Protein AF-A0AA86ME71-F1 (afdb_monomer_lite)

Radius of gyration: 14.17 Å; chains: 1; bounding box: 30×25×43 Å

Structure (mmCIF, N/CA/C/O backbone):
data_AF-A0AA86ME71-F1
#
_entry.id   AF-A0AA86ME71-F1
#
loop_
_ato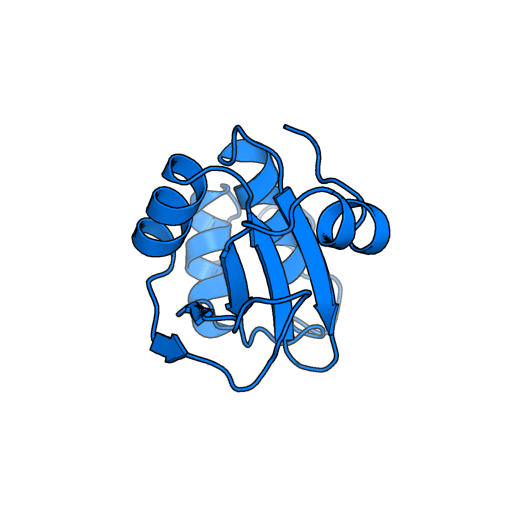m_site.group_PDB
_atom_site.id
_atom_site.type_symbol
_atom_site.label_atom_id
_atom_site.label_alt_id
_atom_site.label_comp_id
_atom_site.label_asym_id
_atom_site.label_entity_id
_atom_site.label_seq_id
_atom_site.pdbx_PDB_ins_code
_atom_site.Cartn_x
_atom_site.Cartn_y
_atom_site.Cartn_z
_atom_site.occupancy
_atom_site.B_iso_or_equiv
_atom_site.auth_seq_id
_atom_site.auth_comp_id
_atom_site.auth_asym_id
_atom_site.auth_atom_id
_atom_site.pdbx_PDB_model_num
ATOM 1 N N . MET A 1 1 ? 11.165 3.739 3.400 1.00 70.56 1 MET A N 1
ATOM 2 C CA . MET A 1 1 ? 11.417 5.113 2.884 1.00 70.56 1 MET A CA 1
ATOM 3 C C . MET A 1 1 ? 10.170 5.978 3.050 1.00 70.56 1 MET A C 1
ATOM 5 O O . MET A 1 1 ? 9.077 5.414 3.073 1.00 70.56 1 MET A O 1
ATOM 9 N N . PRO A 1 2 ? 10.291 7.315 3.184 1.00 77.12 2 PRO A N 1
ATOM 10 C CA . PRO A 1 2 ? 9.126 8.194 3.240 1.00 77.12 2 PRO A CA 1
ATOM 11 C C . PRO A 1 2 ? 8.392 8.235 1.893 1.00 77.12 2 PRO A C 1
ATOM 13 O O . PRO A 1 2 ? 9.012 8.189 0.833 1.00 77.12 2 PRO A O 1
ATOM 16 N N . GLN A 1 3 ? 7.067 8.365 1.942 1.00 87.19 3 GLN A N 1
ATOM 17 C CA . GLN A 1 3 ? 6.222 8.464 0.753 1.00 87.19 3 GLN A CA 1
ATOM 18 C C . GLN A 1 3 ? 6.623 9.638 -0.162 1.00 87.19 3 GLN A C 1
ATOM 20 O O . GLN A 1 3 ? 6.642 10.797 0.266 1.00 87.19 3 GLN A O 1
ATOM 25 N N . ILE A 1 4 ? 6.818 9.364 -1.455 1.00 91.12 4 ILE A N 1
ATOM 26 C CA . ILE A 1 4 ? 7.037 10.386 -2.488 1.00 91.12 4 ILE A CA 1
ATOM 27 C C . ILE A 1 4 ? 5.694 10.983 -2.935 1.00 91.12 4 ILE A C 1
ATOM 29 O O . ILE A 1 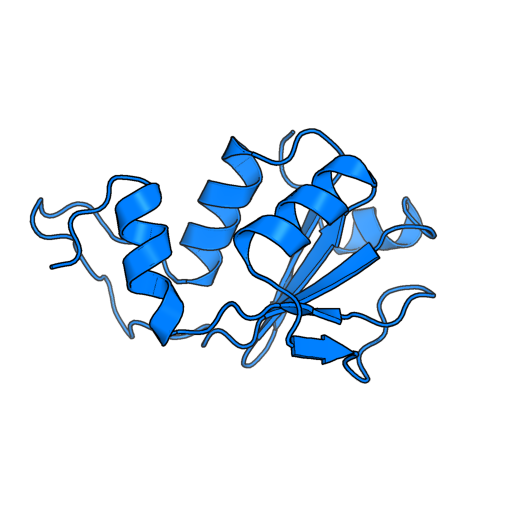4 ? 4.652 10.321 -2.971 1.00 91.12 4 ILE A O 1
ATOM 33 N N . LYS A 1 5 ? 5.699 12.267 -3.311 1.00 91.94 5 LYS A N 1
ATOM 34 C CA . LYS A 1 5 ? 4.523 12.925 -3.900 1.00 91.94 5 LYS A CA 1
ATOM 35 C C . LYS A 1 5 ? 4.135 12.250 -5.217 1.00 91.94 5 LYS A C 1
ATOM 37 O O . LYS A 1 5 ? 4.945 12.171 -6.134 1.00 91.94 5 LYS A O 1
ATOM 42 N N . TRP A 1 6 ? 2.865 11.867 -5.345 1.00 90.44 6 TRP A N 1
ATOM 43 C CA . TRP A 1 6 ? 2.318 11.156 -6.509 1.00 90.44 6 TRP A CA 1
ATOM 44 C C . TRP A 1 6 ? 2.700 11.770 -7.867 1.00 90.44 6 TRP A C 1
ATOM 46 O O . TRP A 1 6 ? 3.227 11.082 -8.737 1.00 90.44 6 TRP A O 1
ATOM 56 N N . ASN A 1 7 ? 2.510 13.085 -8.022 1.00 88.69 7 ASN A N 1
ATOM 57 C CA . ASN A 1 7 ? 2.793 13.788 -9.279 1.00 88.69 7 ASN A CA 1
ATOM 58 C C . ASN A 1 7 ? 4.291 13.864 -9.613 1.00 88.69 7 ASN A C 1
ATOM 60 O O . ASN A 1 7 ? 4.641 14.028 -10.776 1.00 88.69 7 ASN A O 1
ATOM 64 N N . SER A 1 8 ? 5.167 13.751 -8.613 1.00 89.06 8 SER A N 1
ATOM 65 C CA . SER A 1 8 ? 6.617 13.672 -8.817 1.00 89.06 8 SER A CA 1
ATOM 66 C C . SER A 1 8 ? 7.069 12.234 -9.073 1.00 89.06 8 SER A C 1
ATOM 68 O O . SER A 1 8 ? 8.016 12.012 -9.817 1.00 89.06 8 SER A O 1
ATOM 70 N N . PHE A 1 9 ? 6.373 11.257 -8.490 1.00 91.12 9 PHE A N 1
ATOM 71 C CA . PHE A 1 9 ? 6.704 9.841 -8.598 1.00 91.12 9 PHE A CA 1
ATOM 72 C C . PHE A 1 9 ? 6.464 9.282 -10.003 1.00 91.12 9 PHE A C 1
ATOM 74 O O . PHE A 1 9 ? 7.353 8.630 -10.542 1.00 91.12 9 PHE A O 1
ATOM 81 N N . ILE A 1 10 ? 5.295 9.549 -10.601 1.00 88.38 10 ILE A N 1
ATOM 82 C CA . ILE A 1 10 ? 4.918 8.998 -11.916 1.00 88.38 10 ILE A CA 1
ATOM 83 C C . ILE A 1 10 ? 5.959 9.293 -13.010 1.00 88.38 10 ILE A C 1
ATOM 85 O O . ILE A 1 10 ? 6.397 8.342 -13.654 1.00 88.38 10 ILE A O 1
ATOM 89 N N . PRO A 1 11 ? 6.374 10.554 -13.254 1.00 87.12 11 PRO A N 1
ATOM 90 C CA . PRO A 1 11 ? 7.346 10.833 -14.310 1.00 87.12 11 PRO A CA 1
ATOM 91 C C . PRO A 1 11 ? 8.752 10.317 -13.976 1.00 87.12 11 PRO A C 1
ATOM 93 O O . PRO A 1 11 ? 9.497 9.980 -14.890 1.00 87.12 11 PRO A O 1
ATOM 96 N N . ALA A 1 12 ? 9.117 10.2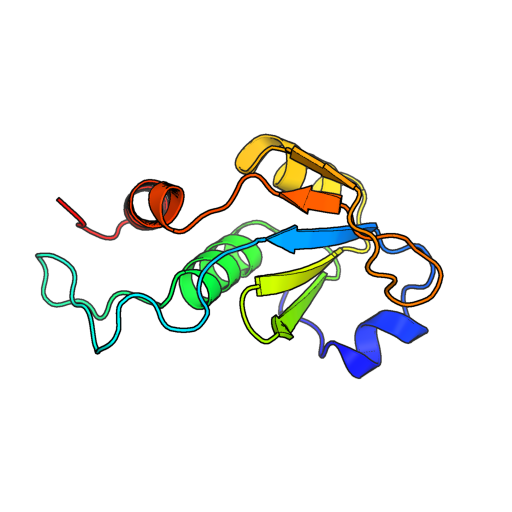34 -12.691 1.00 87.81 12 ALA A N 1
ATOM 97 C CA . ALA A 1 12 ? 10.425 9.738 -12.263 1.00 87.81 12 ALA A CA 1
ATOM 98 C C . ALA A 1 12 ? 10.546 8.206 -12.342 1.00 87.81 12 ALA A C 1
ATOM 100 O O . ALA A 1 12 ? 11.644 7.687 -12.513 1.00 87.81 12 ALA A O 1
ATOM 101 N N . ASN A 1 13 ? 9.426 7.482 -12.247 1.00 86.62 13 ASN A N 1
ATOM 102 C CA . ASN A 1 13 ? 9.399 6.024 -12.154 1.00 86.62 13 ASN A CA 1
ATOM 103 C C . ASN A 1 13 ? 8.507 5.414 -13.242 1.00 86.62 13 ASN A C 1
ATOM 105 O O . ASN A 1 13 ? 7.476 4.804 -12.963 1.00 86.62 13 ASN A O 1
ATOM 109 N N . ALA A 1 14 ? 8.922 5.554 -14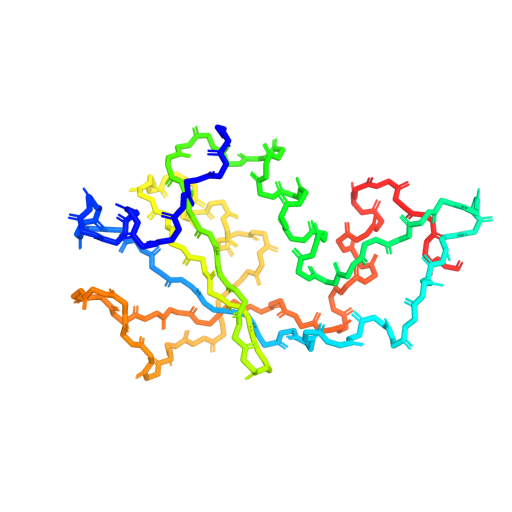.504 1.00 80.81 14 ALA A N 1
ATOM 110 C CA . ALA A 1 14 ? 8.164 5.055 -15.656 1.00 80.81 14 ALA A CA 1
ATOM 111 C C . ALA A 1 14 ? 7.937 3.527 -15.642 1.00 80.81 14 ALA A C 1
ATOM 113 O O . ALA A 1 14 ? 6.966 3.052 -16.226 1.00 80.81 14 ALA A O 1
ATOM 114 N N . ALA A 1 15 ? 8.812 2.773 -14.968 1.00 84.94 15 ALA A N 1
ATOM 115 C CA . ALA A 1 15 ? 8.719 1.321 -14.808 1.00 84.94 15 ALA A CA 1
ATOM 116 C C . ALA A 1 15 ? 8.018 0.881 -13.507 1.00 84.94 15 ALA A C 1
ATOM 118 O O . ALA A 1 15 ? 7.981 -0.312 -13.210 1.00 84.94 15 ALA A O 1
ATOM 119 N N . ALA A 1 16 ? 7.476 1.817 -12.717 1.00 90.06 16 ALA A N 1
ATOM 120 C CA . ALA A 1 16 ? 6.783 1.472 -11.482 1.00 90.06 16 ALA A CA 1
ATOM 121 C C . ALA A 1 16 ? 5.584 0.554 -11.745 1.00 90.06 16 ALA A C 1
ATOM 123 O O . ALA A 1 16 ? 4.861 0.677 -12.741 1.00 90.06 16 ALA A O 1
ATOM 124 N N . THR A 1 17 ? 5.343 -0.341 -10.792 1.00 92.44 17 THR A N 1
ATOM 125 C CA . THR A 1 17 ? 4.120 -1.135 -10.761 1.00 92.44 17 THR A CA 1
ATOM 126 C C . THR A 1 17 ? 3.068 -0.377 -9.976 1.00 92.44 17 THR A C 1
ATOM 128 O O . THR A 1 17 ? 3.318 0.095 -8.865 1.00 92.44 17 THR A O 1
ATOM 131 N N . PHE A 1 18 ? 1.872 -0.281 -10.548 1.00 93.38 18 PHE A N 1
ATOM 132 C CA . PHE A 1 18 ? 0.762 0.408 -9.916 1.00 93.38 18 PHE A CA 1
ATOM 133 C C . PHE A 1 18 ? -0.294 -0.569 -9.434 1.00 93.38 18 PHE A C 1
ATOM 135 O O . PHE A 1 18 ? -0.636 -1.547 -10.104 1.00 93.38 18 PHE A O 1
ATOM 142 N N . PHE A 1 19 ? -0.860 -0.242 -8.283 1.00 93.00 19 PHE A N 1
ATOM 143 C CA . PHE A 1 19 ? -1.971 -0.949 -7.697 1.00 93.00 19 PHE A CA 1
ATOM 144 C C . PHE A 1 19 ? -3.089 0.004 -7.301 1.00 93.00 19 PHE A C 1
ATOM 146 O O . PHE A 1 19 ? -2.859 1.186 -7.046 1.00 93.00 19 PHE A O 1
ATOM 153 N N . THR A 1 20 ? -4.299 -0.524 -7.199 1.00 92.12 20 THR A N 1
ATOM 154 C CA . THR A 1 20 ? -5.439 0.155 -6.593 1.00 92.12 20 THR A CA 1
ATOM 155 C C . THR A 1 20 ? -6.094 -0.730 -5.550 1.00 92.12 20 THR A C 1
ATOM 157 O O . THR A 1 20 ? -6.006 -1.953 -5.610 1.00 92.12 20 THR A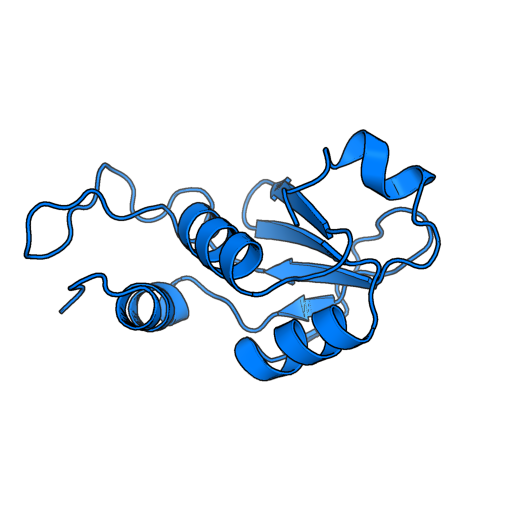 O 1
ATOM 160 N N . ALA A 1 21 ? -6.776 -0.119 -4.593 1.00 88.56 21 ALA A N 1
ATOM 161 C CA . ALA A 1 21 ? -7.599 -0.836 -3.632 1.00 88.56 21 ALA A CA 1
ATOM 162 C C . ALA A 1 21 ? -8.933 -0.116 -3.471 1.00 88.56 21 ALA A C 1
ATOM 164 O O . ALA A 1 21 ? -8.974 1.098 -3.247 1.00 88.56 21 ALA A O 1
ATOM 165 N N . ALA A 1 22 ? -10.019 -0.878 -3.577 1.00 82.19 22 ALA A N 1
ATOM 166 C CA . ALA A 1 22 ? -11.384 -0.391 -3.437 1.00 82.19 22 ALA A CA 1
ATOM 167 C C . ALA A 1 22 ? -11.771 -0.307 -1.954 1.00 82.19 22 ALA A C 1
ATOM 169 O O . ALA A 1 22 ? -12.679 -0.994 -1.489 1.00 82.19 22 ALA A O 1
ATOM 170 N N . VAL A 1 23 ? -11.043 0.514 -1.201 1.00 76.62 23 VAL A N 1
ATOM 171 C CA . VAL A 1 23 ? -11.459 0.914 0.143 1.00 76.62 23 VAL A CA 1
ATOM 172 C C . VAL A 1 23 ? -12.229 2.213 0.059 1.00 76.62 23 VAL A C 1
ATOM 174 O O . VAL A 1 23 ? -11.859 3.140 -0.678 1.00 76.62 23 VAL A O 1
ATOM 177 N N . SER A 1 24 ? -13.304 2.308 0.827 1.00 64.31 24 SER A N 1
ATOM 178 C CA . SER A 1 24 ? -14.029 3.556 0.896 1.00 64.31 24 SER A CA 1
ATOM 179 C C . SER A 1 24 ? -13.158 4.590 1.606 1.00 64.31 24 SER A C 1
ATOM 181 O O . SER A 1 24 ? -12.786 4.511 2.774 1.00 64.31 24 SER A O 1
ATOM 183 N N . ALA A 1 25 ? -12.855 5.635 0.848 1.00 54.09 25 ALA A N 1
ATOM 184 C CA . ALA A 1 25 ? -12.254 6.880 1.297 1.00 54.09 25 ALA A CA 1
ATOM 185 C C . ALA A 1 25 ? -12.906 7.493 2.555 1.00 54.09 25 ALA A C 1
ATOM 187 O O . ALA A 1 25 ? -12.319 8.391 3.165 1.00 54.09 25 ALA A O 1
ATOM 188 N N . THR A 1 26 ? -14.139 7.091 2.848 1.00 51.88 26 THR A N 1
ATOM 189 C CA . THR A 1 26 ? -15.053 7.678 3.824 1.00 51.88 26 THR A CA 1
ATOM 190 C C . THR A 1 26 ? -15.366 6.752 4.982 1.00 51.88 26 THR A C 1
ATOM 192 O O . THR A 1 26 ? -16.044 7.212 5.897 1.00 51.88 26 THR A O 1
ATOM 195 N N . LEU A 1 27 ? -14.920 5.488 4.964 1.00 56.00 27 LEU A N 1
ATOM 196 C CA . LEU A 1 27 ? -15.074 4.661 6.145 1.00 56.00 27 LEU A CA 1
ATOM 197 C C . LEU A 1 27 ? -13.873 4.784 7.087 1.00 56.00 27 LEU A C 1
ATOM 199 O O . LEU A 1 27 ? -12.749 5.020 6.653 1.00 56.00 27 LEU A O 1
ATOM 203 N N . PRO A 1 28 ? -14.127 4.644 8.387 1.00 51.22 28 PRO A N 1
ATOM 204 C CA . PRO A 1 28 ? -15.453 4.729 8.975 1.00 51.22 28 PRO A CA 1
ATOM 205 C C . PRO A 1 28 ? -15.810 6.234 9.148 1.00 51.22 28 PRO A C 1
ATOM 207 O O . PRO A 1 28 ? -14.922 7.078 9.263 1.00 51.22 28 PRO A O 1
ATOM 210 N N . GLY A 1 29 ? -17.091 6.595 8.975 1.00 48.44 29 GLY A N 1
ATOM 211 C CA . GLY A 1 29 ? -17.593 7.963 8.709 1.00 48.44 29 GLY A CA 1
ATOM 212 C C . GLY A 1 29 ? -17.519 8.954 9.879 1.00 48.44 29 GLY A C 1
ATOM 213 O O . GLY A 1 29 ? -18.472 9.690 10.124 1.00 48.44 29 GLY A O 1
ATOM 214 N N . GLY A 1 30 ? -16.408 8.964 10.613 1.00 53.56 30 GLY A N 1
ATOM 215 C CA . GLY A 1 30 ? -16.158 9.783 11.793 1.00 53.56 30 GLY A CA 1
ATOM 216 C C . GLY A 1 30 ? -14.798 9.464 12.432 1.00 53.56 30 GLY A C 1
ATOM 217 O O . GLY A 1 30 ? -14.040 8.640 11.923 1.00 53.56 30 GLY A O 1
ATOM 218 N N . PRO A 1 31 ? -14.429 10.120 13.543 1.00 52.66 31 PRO A N 1
ATOM 219 C CA . PRO A 1 31 ? -13.289 9.698 14.345 1.00 52.66 31 PRO A CA 1
ATOM 220 C C . PRO A 1 31 ? -13.622 8.366 15.023 1.00 52.66 31 PRO A C 1
ATOM 222 O O . PRO A 1 31 ? -14.359 8.321 16.004 1.00 52.66 31 PRO A O 1
ATOM 225 N N . HIS A 1 32 ? -13.076 7.276 14.492 1.00 66.62 32 HIS A N 1
ATOM 226 C CA . HIS A 1 32 ? -13.122 5.991 15.172 1.00 66.62 32 HIS A CA 1
ATOM 227 C C . HIS A 1 32 ? -11.968 5.924 16.145 1.00 66.62 32 HIS A C 1
ATOM 229 O O . HIS A 1 32 ? -10.849 6.325 15.836 1.00 66.62 32 HIS A O 1
ATOM 235 N N . PHE A 1 33 ? -12.267 5.450 17.339 1.00 67.12 33 PHE A N 1
ATOM 236 C CA . PHE A 1 33 ? -11.263 5.143 18.326 1.00 67.12 33 PHE A CA 1
ATOM 237 C C . PHE A 1 33 ? -11.226 3.631 18.479 1.00 67.12 33 PHE A C 1
ATOM 239 O O . PHE A 1 33 ? -12.263 2.970 18.403 1.00 67.12 33 PHE A O 1
ATOM 246 N N . ASP A 1 34 ? -10.034 3.085 18.657 1.00 69.75 34 ASP A N 1
ATOM 247 C CA . ASP A 1 34 ? -9.899 1.711 19.106 1.00 69.75 34 ASP A CA 1
ATOM 248 C C . ASP A 1 34 ? -10.393 1.582 20.565 1.00 69.75 34 ASP A C 1
ATOM 250 O O . ASP A 1 34 ? -10.698 2.579 21.235 1.00 69.75 34 ASP A O 1
ATOM 254 N N . LYS A 1 35 ? -10.468 0.359 21.099 1.00 69.50 35 LYS A N 1
ATOM 255 C CA . LYS A 1 35 ? -10.883 0.132 22.499 1.00 69.50 35 LYS A CA 1
ATOM 256 C C . LYS A 1 35 ? -10.026 0.858 23.541 1.00 69.50 35 LYS A C 1
ATOM 258 O O . LYS A 1 35 ? -10.470 1.039 24.673 1.00 69.50 35 LYS A O 1
ATOM 263 N N . MET A 1 36 ? -8.821 1.287 23.176 1.00 73.19 36 MET A N 1
ATOM 264 C CA . MET A 1 36 ? -7.896 2.024 24.035 1.00 73.19 36 MET A CA 1
ATOM 265 C C . MET A 1 36 ? -8.043 3.544 23.892 1.00 73.19 36 MET A C 1
ATOM 267 O O . MET A 1 36 ? -7.223 4.294 24.420 1.00 73.19 36 MET A O 1
ATOM 271 N N . LYS A 1 37 ? -9.093 4.016 23.206 1.00 74.88 37 LYS A N 1
ATOM 272 C CA . LYS A 1 37 ? -9.321 5.430 22.877 1.00 74.88 37 LYS A CA 1
ATOM 273 C C . LYS A 1 37 ? -8.216 6.032 21.999 1.00 74.88 37 LYS A C 1
ATOM 275 O O . LYS A 1 37 ? -8.092 7.255 21.919 1.00 74.88 37 LYS A O 1
ATOM 280 N N . LYS A 1 38 ? -7.424 5.208 21.308 1.00 78.25 38 LYS A N 1
ATOM 281 C CA . LYS A 1 38 ? -6.475 5.668 20.291 1.00 78.25 38 LYS A CA 1
ATOM 282 C C . LYS A 1 38 ? -7.248 5.936 19.010 1.00 78.25 38 LYS A C 1
ATOM 284 O O . LYS A 1 38 ? -8.061 5.121 18.585 1.00 78.25 38 LYS A O 1
ATOM 289 N N . LYS A 1 39 ? -7.001 7.085 18.381 1.00 78.12 39 LYS A N 1
ATOM 290 C CA . LYS A 1 39 ? -7.629 7.430 17.102 1.00 78.12 39 LYS A CA 1
ATOM 291 C C . LYS A 1 39 ? -7.223 6.399 16.047 1.00 78.12 39 LYS A C 1
ATOM 293 O O . LYS A 1 39 ? -6.046 6.277 15.720 1.00 78.12 39 LYS A O 1
ATOM 298 N N . LEU A 1 40 ? -8.205 5.674 15.533 1.00 76.69 40 LEU A N 1
ATOM 299 C CA . LEU A 1 40 ? -8.057 4.692 14.477 1.00 76.69 40 LEU A CA 1
ATOM 300 C C . LEU A 1 40 ? -7.986 5.428 13.128 1.00 76.69 40 LEU A C 1
ATOM 302 O O . LEU A 1 40 ? -8.870 6.241 12.828 1.00 76.69 40 LEU A O 1
ATOM 306 N N . PRO A 1 41 ? -6.944 5.199 12.313 1.00 80.62 41 PRO A N 1
ATOM 307 C CA . PRO A 1 41 ? -6.857 5.801 10.993 1.00 80.62 41 PRO A CA 1
ATOM 308 C C . PRO A 1 41 ? -7.971 5.301 10.062 1.00 80.62 41 PRO A C 1
ATOM 310 O O . PRO A 1 41 ? -8.585 4.260 10.281 1.00 80.62 41 PRO A O 1
ATOM 313 N N . THR A 1 42 ? -8.204 6.038 8.975 1.00 80.94 42 THR A N 1
ATOM 314 C CA . THR A 1 42 ? -9.021 5.540 7.850 1.00 80.94 42 THR A CA 1
ATOM 315 C C . THR A 1 42 ? -8.344 4.318 7.201 1.00 80.94 42 THR A C 1
ATOM 317 O O . THR A 1 42 ? -7.131 4.175 7.357 1.00 80.94 42 THR A O 1
ATOM 320 N N . PRO A 1 43 ? -9.041 3.466 6.423 1.00 82.50 43 PRO A N 1
ATOM 321 C CA . PRO A 1 43 ? -8.425 2.360 5.688 1.00 82.50 43 PRO A CA 1
ATOM 322 C C . PRO A 1 43 ? -7.225 2.795 4.845 1.00 82.50 43 PRO A C 1
ATOM 324 O O . PRO A 1 43 ? -6.185 2.147 4.852 1.00 82.50 43 PRO A O 1
ATOM 327 N N . TYR A 1 44 ? -7.325 3.953 4.184 1.00 85.56 44 TYR A N 1
ATOM 328 C CA . TYR A 1 44 ? -6.192 4.541 3.473 1.00 85.56 44 TYR A CA 1
ATOM 329 C C . TYR A 1 44 ? -5.051 4.940 4.422 1.00 85.56 44 TYR A C 1
ATOM 331 O O . TYR A 1 44 ? -3.894 4.660 4.136 1.00 85.56 44 TYR A O 1
ATOM 339 N N . GLY A 1 45 ? -5.365 5.545 5.570 1.00 86.19 45 GLY A N 1
ATOM 340 C CA . GLY A 1 45 ? -4.367 5.909 6.579 1.00 86.19 45 GLY A CA 1
ATOM 341 C C . GLY A 1 45 ? -3.644 4.701 7.185 1.00 86.19 45 GLY A C 1
ATOM 342 O O . GLY A 1 45 ? -2.430 4.747 7.338 1.00 86.19 45 GLY A O 1
ATOM 343 N N . LEU A 1 46 ? -4.355 3.605 7.468 1.00 87.38 46 LEU A N 1
ATOM 344 C CA . LEU A 1 46 ? -3.743 2.351 7.925 1.00 87.38 46 LEU A CA 1
ATOM 345 C C . LEU A 1 46 ? -2.856 1.740 6.850 1.00 87.38 46 LEU A C 1
ATOM 347 O O . LEU A 1 46 ? -1.763 1.270 7.147 1.00 87.38 46 LEU A O 1
ATOM 351 N N . PHE A 1 47 ? -3.309 1.763 5.597 1.00 89.50 47 PHE A N 1
ATOM 352 C CA . PHE A 1 47 ? -2.484 1.319 4.487 1.00 89.50 47 PHE A CA 1
ATOM 353 C C . PHE A 1 47 ? -1.204 2.157 4.373 1.00 89.50 47 PHE A C 1
ATOM 355 O O . PHE A 1 47 ? -0.128 1.592 4.218 1.00 89.50 47 PHE A O 1
ATOM 362 N N . GLN A 1 48 ? -1.292 3.484 4.505 1.00 89.56 48 GLN A N 1
ATOM 363 C CA . GLN A 1 48 ? -0.112 4.351 4.520 1.00 89.56 48 GLN A CA 1
ATOM 364 C C . GLN A 1 48 ? 0.809 4.046 5.707 1.00 89.56 48 GLN A C 1
ATOM 366 O O . GLN A 1 48 ? 2.024 4.040 5.536 1.00 89.56 48 GLN A O 1
ATOM 371 N N . GLU A 1 49 ? 0.268 3.791 6.898 1.00 91.00 49 GLU A N 1
ATOM 372 C CA . GLU A 1 49 ? 1.057 3.396 8.072 1.00 91.00 49 GLU A CA 1
ATOM 373 C C . GLU A 1 49 ? 1.787 2.069 7.822 1.00 91.00 49 GLU A C 1
ATOM 375 O O . GLU A 1 49 ? 3.002 1.987 7.996 1.00 91.00 49 GLU A O 1
ATOM 380 N N . TRP A 1 50 ? 1.080 1.060 7.307 1.00 92.69 50 TRP A N 1
ATOM 381 C CA . TRP A 1 50 ? 1.683 -0.207 6.901 1.00 92.69 50 TRP A CA 1
ATOM 382 C C . TRP A 1 50 ? 2.769 -0.006 5.839 1.00 92.69 50 TRP A C 1
ATOM 384 O O . TRP A 1 50 ? 3.870 -0.531 5.987 1.00 92.69 50 TRP A O 1
ATOM 394 N N . ALA A 1 51 ? 2.500 0.786 4.801 1.00 92.56 51 ALA A N 1
ATOM 395 C CA . ALA A 1 51 ? 3.439 1.032 3.713 1.00 92.56 51 ALA A CA 1
ATOM 396 C C . ALA A 1 51 ? 4.710 1.740 4.205 1.00 92.56 51 ALA A C 1
ATOM 398 O O . ALA A 1 51 ? 5.810 1.327 3.854 1.00 92.56 51 ALA A O 1
ATOM 399 N N . ASN A 1 52 ? 4.583 2.741 5.081 1.00 92.38 52 ASN A N 1
ATOM 400 C CA . ASN A 1 52 ? 5.736 3.410 5.693 1.00 92.38 52 ASN A CA 1
ATOM 401 C C . ASN A 1 52 ? 6.594 2.453 6.536 1.00 92.38 52 ASN A C 1
ATOM 403 O O . ASN A 1 52 ? 7.816 2.590 6.551 1.00 92.38 52 ASN A O 1
ATOM 407 N N . ASN A 1 53 ? 5.963 1.501 7.226 1.00 92.00 53 ASN A N 1
ATOM 408 C CA . ASN A 1 53 ? 6.659 0.558 8.100 1.00 92.00 53 ASN A CA 1
ATOM 409 C C . ASN A 1 53 ? 7.340 -0.587 7.339 1.00 92.00 53 ASN A C 1
ATOM 411 O O . ASN A 1 53 ? 8.265 -1.191 7.875 1.00 92.00 53 ASN A O 1
ATOM 415 N N . ASN A 1 54 ? 6.876 -0.909 6.127 1.00 93.19 54 ASN A N 1
ATOM 416 C CA . ASN A 1 54 ? 7.288 -2.128 5.430 1.00 93.19 54 ASN A CA 1
ATOM 417 C C . ASN A 1 54 ? 7.962 -1.894 4.070 1.00 93.19 54 ASN A C 1
ATOM 419 O O . ASN A 1 54 ? 8.829 -2.685 3.706 1.00 93.19 54 ASN A O 1
ATOM 423 N N . LEU A 1 55 ? 7.593 -0.847 3.322 1.00 93.69 55 LEU A N 1
ATOM 424 C CA . LEU A 1 55 ? 8.176 -0.579 2.004 1.00 93.69 55 LEU A CA 1
ATOM 425 C C . LEU A 1 55 ? 9.531 0.115 2.143 1.00 93.69 55 LEU A C 1
ATOM 427 O O . LEU A 1 55 ? 9.687 1.135 2.837 1.00 93.69 55 LEU A O 1
ATOM 431 N N . GLN A 1 56 ? 10.525 -0.446 1.466 1.00 92.00 56 GLN A N 1
ATOM 432 C CA . GLN A 1 56 ? 11.909 0.003 1.574 1.00 92.00 56 GLN A CA 1
ATOM 433 C C . GLN A 1 56 ? 12.312 0.928 0.434 1.00 92.00 56 GLN A C 1
ATOM 435 O O . GLN A 1 56 ? 13.072 1.861 0.681 1.00 92.00 56 GLN A O 1
ATOM 440 N N . GLY A 1 57 ? 11.798 0.704 -0.769 1.00 91.00 57 GLY A N 1
ATOM 441 C CA . GLY A 1 57 ? 12.076 1.491 -1.959 1.00 91.00 57 GLY A CA 1
ATOM 442 C C . GLY A 1 57 ? 11.147 2.689 -2.128 1.00 91.00 57 GLY A C 1
ATOM 443 O O . GLY A 1 57 ? 10.373 3.065 -1.242 1.00 91.00 57 GLY A O 1
ATOM 444 N N . ASP A 1 58 ? 11.243 3.302 -3.302 1.00 93.25 58 ASP A N 1
ATOM 445 C CA . ASP A 1 58 ? 10.433 4.455 -3.662 1.00 93.25 58 ASP A CA 1
ATOM 446 C C . ASP A 1 58 ? 8.988 4.038 -3.926 1.00 93.25 58 ASP A C 1
ATOM 448 O O . ASP A 1 58 ? 8.684 3.188 -4.771 1.00 93.25 58 ASP A O 1
ATOM 452 N N . TRP A 1 59 ? 8.075 4.697 -3.221 1.00 94.69 59 TRP A N 1
ATOM 453 C CA . TRP A 1 59 ? 6.649 4.489 -3.387 1.00 94.69 59 TRP A CA 1
ATOM 454 C C . TRP A 1 59 ? 5.883 5.798 -3.238 1.00 94.69 59 TRP A C 1
ATOM 456 O O . TRP A 1 59 ? 6.292 6.737 -2.546 1.00 94.69 59 TRP A O 1
ATOM 466 N N . ALA A 1 60 ? 4.727 5.853 -3.883 1.00 94.62 60 ALA A N 1
ATOM 467 C CA . ALA A 1 60 ? 3.783 6.947 -3.755 1.00 94.62 60 ALA A CA 1
ATOM 468 C C . ALA A 1 60 ? 2.368 6.394 -3.699 1.00 94.62 60 ALA A C 1
ATOM 470 O O . ALA A 1 60 ? 2.055 5.415 -4.361 1.00 94.62 60 ALA A O 1
ATOM 471 N N . SER A 1 61 ? 1.481 7.049 -2.961 1.00 92.69 61 SER A N 1
ATOM 472 C CA . SER A 1 61 ? 0.053 6.742 -2.985 1.00 92.69 61 SER A CA 1
ATOM 473 C C . SER A 1 61 ? -0.787 8.000 -3.168 1.00 92.69 61 SER A C 1
ATOM 475 O O . SER A 1 61 ? -0.345 9.116 -2.876 1.00 92.69 61 SER A O 1
ATOM 477 N N . THR A 1 62 ? -1.990 7.827 -3.704 1.00 89.81 62 THR A N 1
ATOM 478 C CA . THR A 1 62 ? -2.973 8.896 -3.858 1.00 89.81 62 THR A CA 1
ATOM 479 C C . THR A 1 62 ? -4.378 8.375 -3.619 1.00 89.81 62 THR A C 1
ATOM 481 O O . THR A 1 62 ? -4.704 7.224 -3.914 1.00 89.81 62 THR A O 1
ATOM 484 N N . LYS A 1 63 ? -5.234 9.247 -3.097 1.00 86.81 63 LYS A N 1
ATOM 485 C CA . LYS A 1 63 ? -6.634 8.950 -2.818 1.00 86.81 63 LYS A CA 1
ATOM 486 C C . LYS A 1 63 ? -7.500 9.420 -3.982 1.00 86.81 63 LYS A C 1
ATOM 488 O O . LYS A 1 63 ? -7.380 10.559 -4.425 1.00 86.81 63 LYS A O 1
ATOM 493 N N . MET A 1 64 ? -8.407 8.563 -4.435 1.00 82.12 64 MET A N 1
ATOM 494 C CA . MET A 1 64 ? -9.391 8.868 -5.473 1.00 82.12 64 MET A CA 1
ATOM 495 C C . MET A 1 64 ? -10.807 8.595 -4.950 1.00 82.12 64 MET A C 1
ATOM 497 O O . MET A 1 64 ? -11.010 8.093 -3.841 1.00 82.12 64 MET A O 1
ATOM 501 N N . LYS A 1 65 ? -11.834 8.988 -5.709 1.00 77.56 65 LYS A N 1
ATOM 502 C CA . LYS A 1 65 ? -13.225 8.777 -5.289 1.00 77.56 65 LYS A CA 1
ATOM 503 C C . LYS A 1 65 ? -13.550 7.277 -5.323 1.00 77.56 65 LYS A C 1
ATOM 505 O O . LYS A 1 65 ? -13.717 6.712 -6.397 1.00 77.56 65 LYS A O 1
ATOM 510 N N . GLY A 1 66 ? -13.654 6.660 -4.144 1.00 77.50 66 GLY A N 1
ATOM 511 C CA . GLY A 1 66 ? -14.045 5.253 -3.972 1.00 77.50 66 GLY A CA 1
ATOM 512 C C . GLY A 1 66 ? -12.903 4.230 -4.003 1.00 77.50 66 GLY A C 1
ATOM 513 O O . GLY A 1 66 ? -13.176 3.039 -3.915 1.00 77.50 66 GLY A O 1
ATOM 514 N N . TYR A 1 67 ? -11.648 4.670 -4.129 1.00 85.25 67 TYR A N 1
ATOM 515 C CA . TYR A 1 67 ? -10.461 3.811 -4.072 1.00 85.25 67 TYR A CA 1
ATOM 516 C C . TYR A 1 67 ? -9.206 4.643 -3.775 1.00 85.25 67 TYR A C 1
ATOM 518 O O . TYR A 1 67 ? -9.229 5.874 -3.851 1.00 85.25 67 TYR A O 1
ATOM 526 N N . PHE A 1 68 ? -8.085 3.995 -3.476 1.00 89.19 68 PHE A N 1
ATOM 527 C CA . PHE A 1 68 ? -6.764 4.627 -3.571 1.00 89.19 68 PHE A CA 1
ATOM 528 C C . PHE A 1 68 ? -5.910 3.925 -4.621 1.00 89.19 68 PHE A C 1
ATOM 530 O O . PHE A 1 68 ? -6.193 2.787 -5.000 1.00 89.19 68 PHE A O 1
ATOM 537 N N . ALA A 1 69 ? -4.866 4.610 -5.073 1.00 91.06 69 ALA A N 1
ATOM 538 C CA . ALA A 1 69 ? -3.819 4.049 -5.907 1.00 91.06 69 ALA A CA 1
ATOM 539 C C . ALA A 1 69 ? -2.467 4.131 -5.191 1.00 91.06 69 ALA A C 1
ATOM 541 O O . ALA A 1 69 ? -2.220 5.063 -4.423 1.00 91.06 69 ALA A O 1
ATOM 542 N N . ILE A 1 70 ? -1.600 3.158 -5.444 1.00 93.12 70 ILE A N 1
ATOM 543 C CA . ILE A 1 70 ? -0.202 3.133 -5.011 1.00 93.12 70 ILE A CA 1
ATOM 544 C C . ILE A 1 70 ? 0.678 2.793 -6.216 1.00 93.12 70 ILE A C 1
ATOM 546 O O . ILE A 1 70 ? 0.325 1.941 -7.024 1.00 93.12 70 ILE A O 1
ATOM 550 N N . GLY A 1 71 ? 1.804 3.480 -6.350 1.00 93.94 71 GLY A N 1
ATOM 551 C CA . GLY A 1 71 ? 2.881 3.162 -7.273 1.00 93.94 71 GLY A CA 1
ATOM 552 C C . GLY A 1 71 ? 4.110 2.763 -6.472 1.00 93.94 71 GLY A C 1
ATOM 553 O O . GLY A 1 71 ? 4.427 3.415 -5.476 1.00 93.94 71 GLY A O 1
ATOM 554 N N . VAL A 1 72 ? 4.773 1.695 -6.898 1.00 94.56 72 VAL A N 1
ATOM 555 C CA . VAL A 1 72 ? 5.968 1.146 -6.251 1.00 94.56 72 VAL A CA 1
ATOM 556 C C . VAL A 1 72 ? 7.032 0.896 -7.306 1.00 94.56 72 VAL A C 1
ATOM 558 O O . VAL A 1 72 ? 6.747 0.285 -8.339 1.00 94.56 72 VAL A O 1
ATOM 561 N N . ALA A 1 73 ? 8.238 1.403 -7.063 1.00 92.69 73 ALA A N 1
ATOM 562 C CA . ALA A 1 73 ? 9.357 1.285 -7.991 1.00 92.69 73 ALA A CA 1
ATOM 563 C C . ALA A 1 73 ? 10.130 -0.034 -7.824 1.00 92.69 73 ALA A C 1
ATOM 565 O O . ALA A 1 73 ? 10.593 -0.597 -8.812 1.00 92.69 73 ALA A O 1
ATOM 566 N N . ASP A 1 74 ? 10.247 -0.540 -6.592 1.00 92.56 74 ASP A N 1
ATOM 567 C CA . ASP A 1 74 ? 11.046 -1.728 -6.280 1.00 92.56 74 ASP A CA 1
ATOM 568 C C . ASP A 1 74 ? 10.246 -3.036 -6.426 1.00 92.56 74 ASP A C 1
ATOM 570 O O . ASP A 1 74 ? 9.134 -3.172 -5.912 1.00 92.56 74 ASP A O 1
ATOM 574 N N . ALA A 1 75 ? 10.818 -4.032 -7.108 1.00 92.50 75 ALA A N 1
ATOM 575 C CA . ALA A 1 75 ? 10.168 -5.323 -7.344 1.00 92.50 75 ALA A CA 1
ATOM 576 C C . ALA A 1 75 ? 9.949 -6.148 -6.057 1.00 92.50 75 ALA A C 1
ATOM 578 O O . ALA A 1 75 ? 8.992 -6.923 -5.972 1.00 92.50 75 ALA A O 1
ATOM 579 N N . THR A 1 76 ? 10.802 -5.975 -5.048 1.00 94.38 76 THR A N 1
ATOM 580 C CA . THR A 1 76 ? 10.688 -6.621 -3.732 1.00 94.38 76 THR A CA 1
ATOM 581 C C . THR A 1 76 ? 9.470 -6.092 -2.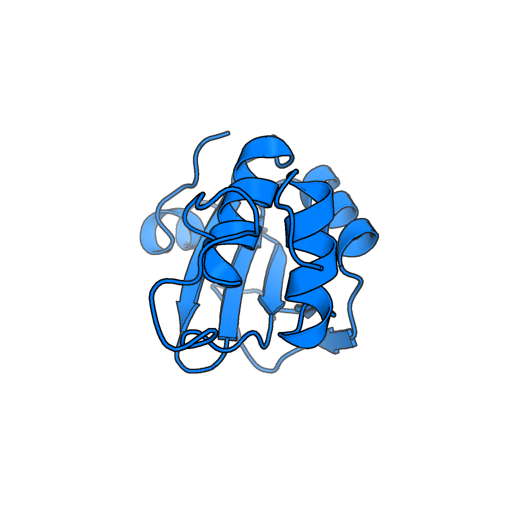987 1.00 94.38 76 THR A C 1
ATOM 583 O O . THR A 1 76 ? 8.655 -6.867 -2.487 1.00 94.38 76 THR A O 1
ATOM 586 N N . ASP A 1 77 ? 9.295 -4.772 -2.986 1.00 94.56 77 ASP A N 1
ATOM 587 C CA . ASP A 1 77 ? 8.141 -4.100 -2.387 1.00 94.56 77 ASP A CA 1
ATOM 588 C C . ASP A 1 77 ? 6.836 -4.451 -3.120 1.00 94.56 77 ASP A C 1
ATOM 590 O O . ASP A 1 77 ? 5.781 -4.629 -2.503 1.00 94.56 77 ASP A O 1
ATOM 594 N N . VAL A 1 78 ? 6.904 -4.619 -4.444 1.00 93.50 78 VAL A N 1
ATOM 595 C CA . VAL A 1 78 ? 5.793 -5.140 -5.253 1.00 93.50 78 VAL A CA 1
ATOM 596 C C . VAL A 1 78 ? 5.397 -6.545 -4.796 1.00 93.50 78 VAL A C 1
ATOM 598 O O . VAL A 1 78 ? 4.213 -6.801 -4.568 1.00 93.50 78 VAL A O 1
ATOM 601 N N . ALA A 1 79 ? 6.362 -7.453 -4.632 1.00 94.44 79 ALA A N 1
ATOM 602 C CA . ALA A 1 79 ? 6.092 -8.804 -4.145 1.00 94.44 79 ALA A CA 1
ATOM 603 C C . ALA A 1 79 ? 5.512 -8.788 -2.722 1.00 94.44 79 ALA A C 1
ATOM 605 O O . ALA A 1 79 ? 4.568 -9.525 -2.436 1.00 94.44 79 ALA A O 1
ATOM 606 N N . LEU A 1 80 ? 6.011 -7.905 -1.854 1.00 94.75 80 LEU A N 1
ATOM 607 C CA . LEU A 1 80 ? 5.499 -7.728 -0.499 1.00 94.75 80 LEU A CA 1
ATOM 608 C C . LEU A 1 80 ? 4.020 -7.311 -0.494 1.00 94.75 80 LEU A C 1
ATOM 610 O O . LEU A 1 80 ? 3.213 -7.920 0.209 1.00 94.75 80 LEU A O 1
ATOM 614 N N . LEU A 1 81 ? 3.645 -6.318 -1.305 1.00 93.12 81 LEU A N 1
ATOM 615 C CA . LEU A 1 81 ? 2.252 -5.879 -1.455 1.00 93.12 81 LEU A CA 1
ATOM 616 C C . LEU A 1 81 ? 1.342 -7.004 -1.944 1.00 93.12 81 LEU A C 1
ATOM 618 O O . LEU A 1 81 ? 0.254 -7.202 -1.400 1.00 93.12 81 LEU A O 1
ATOM 622 N N . VAL A 1 82 ? 1.787 -7.744 -2.960 1.00 93.25 82 VAL A N 1
ATOM 623 C CA . VAL A 1 82 ? 1.027 -8.868 -3.519 1.00 93.25 82 VAL A CA 1
ATOM 624 C C . VAL A 1 82 ? 0.864 -9.982 -2.485 1.00 93.25 82 VAL A C 1
ATOM 626 O O . VAL A 1 82 ? -0.223 -10.543 -2.384 1.00 93.25 82 VAL A O 1
ATOM 629 N N . ASN A 1 83 ? 1.889 -10.274 -1.687 1.00 93.50 83 ASN A N 1
ATOM 630 C CA . ASN A 1 83 ? 1.814 -11.292 -0.640 1.00 93.50 83 ASN A CA 1
ATOM 631 C C . ASN A 1 83 ? 0.907 -10.868 0.523 1.00 93.50 83 ASN A C 1
ATOM 633 O O . ASN A 1 83 ? 0.132 -11.681 1.018 1.00 93.50 83 ASN A O 1
ATOM 637 N N . GLN A 1 84 ? 0.978 -9.603 0.942 1.00 92.94 84 GLN A N 1
ATOM 638 C CA . GLN A 1 84 ? 0.191 -9.088 2.063 1.00 92.94 84 GLN A CA 1
ATOM 639 C C . GLN A 1 84 ? -1.297 -8.962 1.723 1.00 92.94 84 GLN A C 1
ATOM 641 O O . GLN A 1 84 ? -2.155 -9.307 2.535 1.00 92.94 84 GLN A O 1
ATOM 646 N N . PHE A 1 85 ? -1.612 -8.414 0.549 1.00 91.12 85 PHE A N 1
ATOM 647 C CA . PHE A 1 85 ? -2.983 -8.034 0.206 1.00 91.12 85 PHE A CA 1
ATOM 648 C C . PHE A 1 85 ? -3.597 -8.882 -0.900 1.00 91.12 85 PHE A C 1
ATOM 650 O O . PHE A 1 85 ? -4.795 -8.766 -1.130 1.00 91.12 85 PHE A O 1
ATOM 657 N N . GLY A 1 86 ? -2.826 -9.710 -1.605 1.00 91.75 86 GLY A N 1
ATOM 658 C CA . GLY A 1 86 ? -3.299 -10.422 -2.790 1.00 91.75 86 GLY A CA 1
ATOM 659 C C . GLY A 1 86 ? -3.659 -9.488 -3.952 1.00 91.75 86 GLY A C 1
ATOM 660 O O . GLY A 1 86 ? -3.760 -8.269 -3.811 1.00 91.75 86 GLY A O 1
ATOM 661 N N . VAL A 1 87 ? -3.892 -10.069 -5.129 1.00 91.81 87 VAL A N 1
ATOM 662 C CA . VAL A 1 87 ? -4.385 -9.346 -6.312 1.00 91.81 87 VAL A CA 1
ATOM 663 C C . VAL A 1 87 ? -5.639 -10.035 -6.829 1.00 91.81 87 VAL A C 1
ATOM 665 O O . VAL A 1 87 ? -5.610 -11.225 -7.125 1.00 91.81 87 VAL A O 1
ATOM 668 N N . VAL A 1 88 ? -6.724 -9.276 -6.963 1.00 87.50 88 VAL A N 1
ATOM 669 C CA . VAL A 1 88 ? -8.031 -9.760 -7.448 1.00 87.50 88 VAL A CA 1
ATOM 670 C C . VAL A 1 88 ? -8.245 -9.531 -8.943 1.00 87.50 88 VAL A C 1
ATOM 672 O O . VAL A 1 88 ? -9.155 -10.110 -9.525 1.00 87.50 88 VAL A O 1
ATOM 675 N N . GLY A 1 89 ? -7.402 -8.727 -9.594 1.00 83.81 89 GLY A N 1
ATOM 676 C CA . GLY A 1 89 ? -7.448 -8.557 -11.045 1.00 83.81 89 GLY A CA 1
ATOM 677 C C . GLY A 1 89 ? -6.624 -7.381 -11.552 1.00 83.81 89 GLY A C 1
ATOM 678 O O . GLY A 1 89 ? -5.857 -6.765 -10.810 1.00 83.81 89 GLY A O 1
ATOM 679 N N . THR A 1 90 ? -6.803 -7.057 -12.829 1.00 80.75 90 THR A N 1
ATOM 680 C CA . THR A 1 90 ? -6.246 -5.853 -13.458 1.00 80.75 90 THR A CA 1
ATOM 681 C C . THR A 1 90 ? -7.355 -4.820 -13.610 1.00 80.75 90 THR A C 1
ATOM 683 O O . THR A 1 90 ? -8.460 -5.147 -14.042 1.00 80.75 90 THR A O 1
ATOM 686 N N . THR A 1 91 ? -7.082 -3.568 -13.258 1.00 75.12 91 THR A N 1
ATOM 687 C CA . THR A 1 91 ? -8.021 -2.465 -13.483 1.00 75.12 91 THR A CA 1
ATOM 688 C C . THR A 1 91 ? -7.819 -1.854 -14.864 1.00 75.12 91 THR A C 1
ATOM 690 O O . THR A 1 91 ? -6.750 -1.965 -15.457 1.00 75.12 91 THR A O 1
ATOM 693 N N . LYS A 1 92 ? -8.833 -1.141 -15.363 1.00 74.75 92 LYS A N 1
ATOM 694 C CA . LYS A 1 92 ? -8.713 -0.313 -16.576 1.00 74.75 92 LYS A CA 1
ATOM 695 C C . LYS A 1 92 ? -8.053 1.053 -16.311 1.00 74.75 92 LYS A C 1
ATOM 697 O O . LYS A 1 92 ? -8.130 1.933 -17.161 1.00 74.75 92 LYS A O 1
ATOM 702 N N . LEU A 1 93 ? -7.476 1.263 -15.125 1.00 81.19 93 LEU A N 1
ATOM 703 C CA . LEU A 1 93 ? -6.828 2.519 -14.759 1.00 81.19 93 LEU A CA 1
ATOM 704 C C . LEU A 1 93 ? -5.358 2.469 -15.158 1.00 81.19 93 LEU A C 1
ATOM 706 O O . LEU A 1 93 ? -4.653 1.520 -14.820 1.00 81.19 93 LEU A O 1
ATOM 710 N N . ASN A 1 94 ? -4.911 3.521 -15.837 1.00 80.69 94 ASN A N 1
ATOM 711 C CA . ASN A 1 94 ? -3.528 3.684 -16.257 1.00 80.69 94 ASN A CA 1
ATOM 712 C C . ASN A 1 94 ? -2.879 4.795 -15.441 1.00 80.69 94 ASN A C 1
ATOM 714 O O . ASN A 1 94 ? -3.451 5.878 -15.293 1.00 80.69 94 ASN A O 1
ATOM 718 N N . PHE A 1 95 ? -1.672 4.536 -14.950 1.00 82.31 95 PHE A N 1
ATOM 719 C CA . PHE A 1 95 ? -0.830 5.544 -14.319 1.00 82.31 95 PHE A CA 1
ATOM 720 C C . PHE A 1 95 ? 0.520 5.550 -15.029 1.00 82.31 95 PHE A C 1
ATOM 722 O O . PHE A 1 95 ? 1.196 4.525 -15.114 1.00 82.31 95 PHE A O 1
ATOM 729 N N . GLY A 1 96 ? 0.877 6.697 -15.611 1.00 77.25 96 GLY A N 1
ATOM 730 C CA . GLY A 1 96 ? 1.974 6.752 -16.575 1.00 77.25 96 GLY A CA 1
ATOM 731 C C . GLY A 1 96 ? 1.696 5.816 -17.755 1.00 77.25 96 GLY A C 1
ATOM 732 O O . GLY A 1 96 ? 0.652 5.925 -18.395 1.00 77.25 96 GLY A O 1
ATOM 733 N N . ASN A 1 97 ? 2.607 4.871 -17.993 1.00 74.31 97 ASN A N 1
ATOM 734 C CA . ASN A 1 97 ? 2.529 3.909 -19.097 1.00 74.31 97 ASN A CA 1
ATOM 735 C C . ASN A 1 97 ? 2.042 2.511 -18.669 1.00 74.31 97 ASN A C 1
ATOM 737 O O . ASN A 1 97 ? 2.055 1.587 -19.480 1.00 74.31 97 ASN A O 1
ATOM 741 N N . SER A 1 98 ? 1.613 2.345 -17.414 1.00 80.12 98 SER A N 1
ATOM 742 C CA . SER A 1 98 ? 1.327 1.035 -16.818 1.00 80.12 98 SER A CA 1
ATOM 743 C C . SER A 1 98 ? -0.131 0.909 -16.371 1.00 80.12 98 SER A C 1
ATOM 745 O O . SER A 1 98 ? -0.686 1.813 -15.740 1.00 80.12 98 SER A O 1
ATOM 747 N N . MET A 1 99 ? -0.742 -0.247 -16.657 1.00 84.31 99 MET A N 1
ATOM 748 C CA . MET A 1 99 ? -2.058 -0.620 -16.125 1.00 84.31 99 MET A CA 1
ATOM 749 C C . MET A 1 99 ? -1.950 -0.983 -14.643 1.00 84.31 99 MET A C 1
ATOM 751 O O . MET A 1 99 ? -1.085 -1.768 -14.249 1.00 84.31 99 MET A O 1
ATOM 755 N N . ALA A 1 100 ? -2.855 -0.459 -13.821 1.00 88.38 100 ALA A N 1
ATOM 756 C CA . ALA A 1 100 ? -2.871 -0.752 -12.396 1.00 88.38 100 ALA A CA 1
ATOM 757 C C . ALA A 1 100 ? -3.575 -2.078 -12.086 1.00 88.38 100 ALA A C 1
ATOM 759 O O . ALA A 1 100 ? -4.617 -2.400 -12.665 1.00 88.38 100 ALA A O 1
ATOM 760 N N . ARG A 1 101 ? -3.050 -2.828 -11.116 1.00 92.12 101 ARG A N 1
ATOM 761 C CA . ARG A 1 101 ? -3.645 -4.073 -10.600 1.00 92.12 101 ARG A CA 1
ATOM 762 C C . ARG A 1 101 ? -4.483 -3.806 -9.351 1.00 92.12 101 ARG A C 1
ATOM 764 O O . ARG A 1 101 ? -4.130 -2.960 -8.545 1.00 92.12 101 ARG A O 1
ATOM 771 N N . GLN A 1 102 ? -5.576 -4.528 -9.152 1.00 91.31 102 GLN A N 1
ATOM 772 C CA . GLN A 1 102 ? -6.421 -4.341 -7.974 1.00 91.31 102 GLN A CA 1
ATOM 773 C C . GLN A 1 102 ? -5.995 -5.272 -6.835 1.00 91.31 102 GLN A C 1
ATOM 775 O O . GLN A 1 102 ? -6.014 -6.493 -6.994 1.00 91.31 102 GLN A O 1
ATOM 780 N N . LEU A 1 103 ? -5.648 -4.700 -5.684 1.00 91.81 103 LEU A N 1
ATOM 781 C CA . LEU A 1 103 ? -5.388 -5.422 -4.440 1.00 91.81 103 LEU A CA 1
ATOM 782 C C . LEU A 1 103 ? -6.691 -5.935 -3.825 1.00 91.81 103 LEU A C 1
ATOM 784 O O . LEU A 1 103 ? -7.723 -5.263 -3.907 1.00 91.81 103 LEU A O 1
ATOM 788 N N . ASN A 1 104 ? -6.632 -7.072 -3.126 1.00 90.06 104 ASN A N 1
ATOM 789 C CA . ASN A 1 104 ? -7.760 -7.579 -2.333 1.00 90.06 104 ASN A CA 1
ATOM 790 C C . ASN A 1 104 ? -7.872 -6.878 -0.964 1.00 90.06 104 ASN A C 1
ATOM 792 O O . ASN A 1 104 ? -8.203 -7.492 0.049 1.00 90.06 104 ASN A O 1
ATOM 796 N N . TYR A 1 105 ? -7.560 -5.583 -0.919 1.00 88.31 105 TYR A N 1
ATOM 797 C CA . TYR A 1 105 ? -7.733 -4.767 0.272 1.00 88.31 105 TYR A CA 1
ATOM 798 C C . TYR A 1 105 ? -9.047 -3.995 0.161 1.00 88.31 105 TYR A C 1
ATOM 800 O O . TYR A 1 105 ? -9.198 -3.099 -0.672 1.00 88.31 105 TYR A O 1
ATOM 808 N N . THR A 1 106 ? -10.011 -4.392 0.984 1.00 82.62 106 THR A N 1
ATOM 809 C CA . THR A 1 106 ? -11.368 -3.842 1.039 1.00 82.62 106 THR A CA 1
ATOM 810 C C . THR A 1 106 ? -11.689 -3.385 2.459 1.00 82.62 106 THR A C 1
ATOM 812 O O . THR A 1 106 ? -10.954 -3.679 3.405 1.00 82.62 106 THR A O 1
ATOM 815 N N . ASP A 1 107 ? -12.825 -2.712 2.635 1.00 74.69 107 ASP A N 1
ATOM 816 C CA . ASP A 1 107 ? -13.276 -2.253 3.954 1.00 74.69 107 ASP A CA 1
ATOM 817 C C . ASP A 1 107 ? -13.453 -3.404 4.963 1.00 74.69 107 ASP A C 1
ATOM 819 O O . ASP A 1 107 ? -13.272 -3.198 6.158 1.00 74.69 107 ASP A O 1
ATOM 823 N N . SER A 1 108 ? -13.718 -4.640 4.519 1.00 72.31 108 SER A N 1
ATOM 824 C CA . SER A 1 108 ? -13.753 -5.811 5.411 1.00 72.31 108 SER A CA 1
ATOM 825 C C . SER A 1 108 ? -12.362 -6.257 5.883 1.00 72.31 108 SER A C 1
ATOM 827 O O . SER A 1 108 ? -12.236 -6.839 6.957 1.00 72.31 108 SER A O 1
ATOM 829 N N . GLY A 1 109 ? -11.307 -5.973 5.111 1.00 74.50 109 GLY A N 1
ATOM 830 C CA . GLY A 1 109 ? -9.910 -6.238 5.485 1.00 74.50 109 GLY A CA 1
ATOM 831 C C . GLY A 1 109 ? -9.322 -5.206 6.455 1.00 74.50 109 GLY A C 1
ATOM 832 O O . GLY A 1 109 ? -8.244 -5.420 7.012 1.00 74.50 109 GLY A O 1
ATOM 833 N N . PHE A 1 110 ? -10.039 -4.105 6.691 1.00 78.88 110 PHE A N 1
ATOM 834 C CA . PHE A 1 110 ? -9.649 -3.013 7.582 1.00 78.88 110 PHE A CA 1
ATOM 835 C C . PHE A 1 110 ? -9.309 -3.482 8.999 1.00 78.88 110 PHE A C 1
ATOM 837 O O . PHE A 1 110 ? -8.234 -3.165 9.507 1.00 78.88 110 PHE A O 1
ATOM 844 N N . GLY A 1 111 ? -10.202 -4.258 9.624 1.00 76.56 111 GLY A N 1
ATOM 845 C CA . GLY A 1 111 ? -10.026 -4.716 11.005 1.00 76.56 111 GLY A CA 1
ATOM 846 C C . GLY A 1 111 ? -8.777 -5.581 11.178 1.00 76.56 111 GLY A C 1
ATOM 847 O O . GLY A 1 111 ? -8.047 -5.424 12.152 1.00 76.56 111 GLY A O 1
ATOM 848 N N . ASN A 1 112 ? -8.477 -6.427 10.190 1.00 83.38 112 ASN A N 1
ATOM 849 C CA . ASN A 1 112 ? -7.294 -7.285 10.217 1.00 83.38 112 ASN A CA 1
ATOM 850 C C . ASN A 1 112 ? -6.002 -6.462 10.142 1.00 83.38 112 ASN A C 1
ATOM 852 O O . ASN A 1 112 ? -5.101 -6.675 10.951 1.00 83.38 112 ASN A O 1
ATOM 856 N N . LEU A 1 113 ? -5.926 -5.489 9.224 1.00 85.94 113 LEU A N 1
ATOM 857 C CA . LEU A 1 113 ? -4.747 -4.625 9.100 1.00 85.94 113 LEU A CA 1
ATOM 858 C C . LEU A 1 113 ? -4.559 -3.742 10.342 1.00 85.94 113 LEU A C 1
ATOM 860 O O . LEU A 1 113 ? -3.443 -3.576 10.827 1.00 85.94 113 LEU A O 1
ATOM 864 N N . ALA A 1 114 ? -5.655 -3.218 10.894 1.00 83.75 114 ALA A N 1
ATOM 865 C CA . ALA A 1 114 ? -5.638 -2.462 12.139 1.00 83.75 114 ALA A CA 1
ATOM 866 C C . ALA A 1 114 ? -5.074 -3.301 13.300 1.00 83.75 114 ALA A C 1
ATOM 868 O O . ALA A 1 114 ? -4.176 -2.838 14.000 1.00 83.75 114 ALA A O 1
ATOM 869 N N . SER A 1 115 ? -5.520 -4.549 13.472 1.00 83.12 115 SER A N 1
ATOM 870 C CA . SER A 1 115 ? -4.953 -5.448 14.488 1.00 83.12 115 SER A CA 1
ATOM 871 C C . SER A 1 115 ? -3.473 -5.760 14.262 1.00 83.12 115 SER A C 1
ATOM 873 O O . SER A 1 115 ? -2.715 -5.777 15.227 1.00 83.12 115 SER A O 1
ATOM 875 N N . GLN A 1 116 ? -3.038 -5.954 13.013 1.00 85.94 116 GLN A N 1
ATOM 876 C CA . GLN A 1 116 ? -1.619 -6.166 12.684 1.00 85.94 116 GLN A CA 1
ATOM 877 C C . GLN A 1 116 ? -0.741 -4.966 13.062 1.00 85.94 116 GLN A C 1
ATOM 879 O O . GLN A 1 116 ? 0.389 -5.146 13.503 1.00 85.94 116 GLN A O 1
ATOM 884 N N . LEU A 1 117 ? -1.273 -3.749 12.933 1.00 85.69 117 LEU A N 1
ATOM 885 C CA . LEU A 1 117 ? -0.607 -2.505 13.333 1.00 85.69 117 LEU A CA 1
ATOM 886 C C . LEU A 1 117 ? -0.777 -2.181 14.832 1.00 85.69 117 LEU A C 1
ATOM 888 O O . LEU A 1 117 ? -0.394 -1.106 15.289 1.00 85.69 117 LEU A O 1
ATOM 892 N N . GLY A 1 118 ? -1.346 -3.105 15.614 1.00 83.50 118 GLY A N 1
ATOM 893 C CA . GLY A 1 118 ? -1.471 -2.985 17.066 1.00 83.50 118 GLY A CA 1
ATOM 894 C C . GLY A 1 118 ? -2.684 -2.184 17.549 1.00 83.50 118 GLY A C 1
ATOM 895 O O . GLY A 1 118 ? -2.742 -1.825 18.723 1.00 83.50 118 GLY A O 1
ATOM 896 N N . TYR A 1 119 ? -3.659 -1.895 16.683 1.00 83.56 119 TYR A N 1
ATOM 897 C CA . TYR A 1 119 ? -4.926 -1.285 17.096 1.00 83.56 119 TYR A CA 1
ATOM 898 C C . TYR A 1 119 ? -5.896 -2.337 17.648 1.00 83.56 119 TYR A C 1
ATOM 900 O O . TYR A 1 119 ? -6.043 -3.437 17.106 1.00 83.56 119 TYR A O 1
ATOM 908 N N . THR A 1 120 ? -6.631 -1.979 18.702 1.00 78.12 120 THR A N 1
ATOM 909 C CA . THR A 1 120 ? -7.601 -2.890 19.335 1.00 78.12 120 THR A CA 1
ATOM 910 C C . THR A 1 120 ? -9.011 -2.687 18.764 1.00 78.12 120 THR A C 1
ATOM 912 O O . THR A 1 120 ? -9.769 -1.850 19.251 1.00 78.12 120 THR A O 1
ATOM 915 N N . VAL A 1 121 ? -9.356 -3.456 17.724 1.00 68.38 121 VAL A N 1
ATOM 916 C CA . VAL A 1 121 ? -10.561 -3.260 16.874 1.00 68.38 121 VAL A CA 1
ATOM 917 C C . VAL A 1 121 ? -11.739 -4.211 17.143 1.00 68.38 121 VAL A C 1
ATOM 919 O O . VAL A 1 121 ? -12.769 -4.095 16.485 1.00 68.38 121 VAL A O 1
ATOM 922 N N . LYS A 1 122 ? -11.612 -5.155 18.079 1.00 56.59 122 LYS A N 1
ATOM 923 C CA . LYS A 1 122 ? -12.735 -6.009 18.519 1.00 56.59 122 LYS A CA 1
ATOM 924 C C . LYS A 1 122 ? -13.599 -5.308 19.541 1.00 56.59 122 LYS A C 1
ATOM 926 O O . LYS A 1 122 ? -13.082 -4.337 20.112 1.00 56.59 122 LYS A O 1
#

pLDDT: mean 83.4, std 10.92, range [48.44, 94.75]

Foldseek 3Di:
DQADEQVVCLVVQLPWAKAKEQEAPCPPPDQDAFPVRHGQDGLVVLVNVVCVVPPDAYKHKDDDHRMIMMTGRDPVSVVVQCVVFNFPAWDPDDGNHDTYTYTNRYPVCSQVSCVVVPGHHD

Organism: NCBI:txid131080

Sequence (122 aa):
MPQIKWNSFIPANAAATFFTAAVSATLPGGPHFDKMKKKLPTPYGLFQEWANNNLQGDWASTKMKGYFAIGVADATDVALLVNQFGVVGTTKLNFGNSMARQLNYTDSGFGNLASQLGYTVK

Secondary structure (DSSP, 8-state):
-PPPPHHHHHHH-TT-EEEEE---TT-SSS-EE-TTSPEEPPHHHHHHHHHHHH--S-EEEEEETTEEEEEE--HHHHHHHHHHH-EEEEEEEEETTEEEEEES--GGGHHHHHHHTT----